Protein AF-A0A1E4CMD7-F1 (afdb_monomer)

pLDDT: mean 93.5, std 10.12, range [50.28, 98.5]

Foldseek 3Di:
DWADPDDPDIDDDDDDPDLLVVLVVVCVVVDDDDDPDDVVNVVSVVVVVVVVVVVVVVVVPPDD

Radius of gyration: 14.73 Å; Cα contacts (8 Å, |Δi|>4): 37; chains: 1; bounding box: 34×18×43 Å

Mean predicted aligned error: 4.24 Å

Secondary structure (DSSP, 8-state):
-EEE-STT-EEE----SSHHHHHHHHHTT-S-----S-HHHHHHHHHHHHHHHHHHHHHHS---

Solvent-accessible surface area (backbone atoms only — not comparable to full-atom values): 4076 Å² total; per-residue (Å²): 91,77,45,86,70,57,98,89,43,65,51,77,55,84,86,61,100,40,48,51,59,37,36,58,61,55,57,74,69,77,66,94,81,84,74,88,69,62,71,64,41,50,52,24,42,53,55,50,51,56,53,51,51,59,49,52,57,57,65,71,45,77,83,126

Structure (mmCIF, N/CA/C/O backbone):
data_AF-A0A1E4CMD7-F1
#
_entry.id   AF-A0A1E4CMD7-F1
#
loop_
_atom_site.group_PDB
_atom_site.id
_atom_site.type_symbol
_atom_site.label_atom_id
_atom_site.label_alt_id
_atom_site.label_comp_id
_atom_site.label_asym_id
_atom_site.label_entity_id
_atom_site.label_seq_id
_atom_site.pdbx_PDB_ins_code
_atom_site.Cartn_x
_atom_site.Cartn_y
_atom_site.Cartn_z
_atom_site.occupancy
_atom_site.B_iso_or_equiv
_atom_site.auth_seq_id
_atom_site.auth_comp_id
_atom_site.auth_asym_id
_atom_site.auth_atom_id
_atom_site.pdbx_PDB_model_num
ATOM 1 N N . MET A 1 1 ? 10.004 5.218 -11.255 1.00 94.50 1 MET A N 1
ATOM 2 C CA . MET A 1 1 ? 10.058 4.509 -12.546 1.00 94.50 1 MET A CA 1
ATOM 3 C C . MET A 1 1 ? 8.791 3.687 -12.684 1.00 94.50 1 MET A C 1
ATOM 5 O O . MET A 1 1 ? 8.339 3.154 -11.680 1.00 94.50 1 MET A O 1
ATOM 9 N N . VAL A 1 2 ? 8.212 3.633 -13.880 1.00 96.81 2 VAL A N 1
ATOM 10 C CA . VAL A 1 2 ? 7.090 2.741 -14.199 1.00 96.81 2 VAL A CA 1
ATOM 11 C C . VAL A 1 2 ? 7.569 1.781 -15.277 1.00 96.81 2 VAL A C 1
ATOM 13 O O . VAL A 1 2 ? 8.225 2.221 -16.221 1.00 96.81 2 VAL A O 1
ATOM 16 N N . GLU A 1 3 ? 7.245 0.507 -15.126 1.00 98.06 3 GLU A N 1
ATOM 17 C CA . GLU A 1 3 ? 7.454 -0.535 -16.126 1.00 98.06 3 GLU A CA 1
ATOM 18 C C . GLU A 1 3 ? 6.093 -1.125 -16.509 1.00 98.06 3 GLU A C 1
ATOM 20 O O . GLU A 1 3 ? 5.316 -1.525 -15.640 1.00 98.06 3 GLU A O 1
ATOM 25 N N . ASP A 1 4 ? 5.795 -1.129 -17.806 1.00 97.06 4 ASP A N 1
ATOM 26 C CA . ASP A 1 4 ? 4.564 -1.690 -18.361 1.00 97.06 4 ASP A CA 1
ATOM 27 C C . ASP A 1 4 ? 4.642 -3.224 -18.361 1.00 97.06 4 ASP A C 1
ATOM 29 O O . ASP A 1 4 ? 5.595 -3.797 -18.891 1.00 97.06 4 ASP A O 1
ATOM 33 N N . LEU A 1 5 ? 3.653 -3.882 -17.750 1.00 97.06 5 LEU A N 1
ATOM 34 C CA . LEU A 1 5 ? 3.543 -5.344 -17.691 1.00 97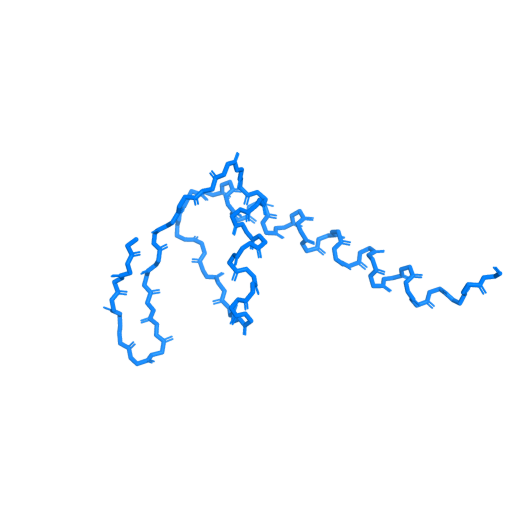.06 5 LEU A CA 1
ATOM 35 C C . LEU A 1 5 ? 2.327 -5.860 -18.479 1.00 97.06 5 LEU A C 1
ATOM 37 O O . LEU A 1 5 ? 1.991 -7.043 -18.384 1.00 97.06 5 LEU A O 1
ATOM 41 N N . GLY A 1 6 ? 1.665 -4.992 -19.249 1.00 96.19 6 GLY A N 1
ATOM 42 C CA . GLY A 1 6 ? 0.460 -5.292 -20.011 1.00 96.19 6 GLY A CA 1
ATOM 43 C C . GLY A 1 6 ? -0.746 -4.441 -19.591 1.00 96.19 6 GLY A C 1
ATOM 44 O O . GLY A 1 6 ? -0.641 -3.559 -18.742 1.00 96.19 6 GLY A O 1
ATOM 45 N N . PRO A 1 7 ? -1.930 -4.716 -20.168 1.00 94.19 7 PRO A N 1
ATOM 46 C CA . PRO A 1 7 ? -3.087 -3.817 -20.098 1.00 94.19 7 PRO A CA 1
ATOM 47 C C . PRO A 1 7 ? -3.601 -3.537 -18.678 1.00 94.19 7 PRO A C 1
ATOM 49 O O . PRO A 1 7 ? -4.147 -2.464 -18.441 1.00 94.19 7 PRO A O 1
ATOM 52 N N . ASP A 1 8 ? -3.392 -4.464 -17.739 1.00 94.94 8 ASP A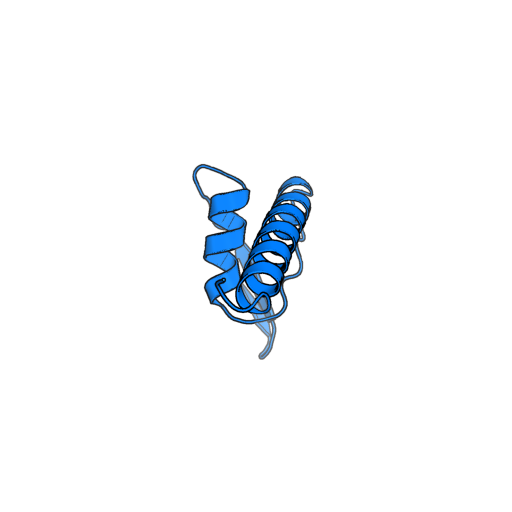 N 1
ATOM 53 C CA . ASP A 1 8 ? -3.987 -4.406 -16.398 1.00 94.94 8 ASP A CA 1
ATOM 54 C C . ASP A 1 8 ? -2.946 -4.322 -15.270 1.00 94.94 8 ASP A C 1
ATOM 56 O O . ASP A 1 8 ? -3.294 -4.385 -14.089 1.00 94.94 8 ASP A O 1
ATOM 60 N N . ARG A 1 9 ? -1.647 -4.254 -15.597 1.00 96.19 9 ARG A N 1
ATOM 61 C CA . ARG A 1 9 ? -0.567 -4.352 -14.605 1.00 96.19 9 ARG A CA 1
ATOM 62 C C . ARG A 1 9 ? 0.625 -3.490 -15.001 1.00 96.19 9 ARG A C 1
ATOM 64 O O . ARG A 1 9 ? 1.044 -3.455 -16.149 1.00 96.19 9 ARG A O 1
ATOM 71 N N . CYS A 1 10 ? 1.241 -2.868 -14.007 1.00 97.50 10 CYS A N 1
ATOM 72 C CA . CYS A 1 10 ? 2.548 -2.241 -14.140 1.00 97.50 10 CYS A CA 1
ATOM 73 C C . CYS A 1 10 ? 3.360 -2.472 -12.863 1.00 97.50 10 CYS A C 1
ATOM 75 O O . CYS A 1 10 ? 2.795 -2.744 -11.800 1.00 97.50 10 CYS A O 1
ATOM 77 N N . SER A 1 11 ? 4.681 -2.364 -12.967 1.00 96.94 11 SER A N 1
ATOM 78 C CA . SER A 1 11 ? 5.560 -2.236 -11.806 1.00 96.94 11 SER A CA 1
ATOM 79 C C . SER A 1 11 ? 5.888 -0.761 -11.594 1.00 96.94 11 SER A C 1
ATOM 81 O O . SER A 1 11 ? 6.142 -0.020 -12.544 1.00 96.94 11 SER A O 1
ATOM 83 N N . LEU A 1 12 ? 5.867 -0.319 -10.339 1.00 97.12 12 LEU A N 1
ATOM 84 C CA . LEU A 1 12 ? 6.087 1.070 -9.957 1.00 97.12 12 LEU A CA 1
ATOM 85 C C . LEU A 1 12 ? 7.163 1.142 -8.872 1.00 97.12 12 LEU A C 1
ATOM 87 O O . LEU A 1 12 ? 6.979 0.646 -7.764 1.00 97.12 12 LEU A O 1
ATOM 91 N N . GLU A 1 13 ? 8.257 1.838 -9.167 1.00 96.44 13 GLU A N 1
ATOM 92 C CA . GLU A 1 13 ? 9.298 2.175 -8.196 1.00 96.44 13 GLU A CA 1
ATOM 93 C C . GLU A 1 13 ? 9.249 3.672 -7.876 1.00 96.44 13 GLU A C 1
ATOM 95 O O . GLU A 1 13 ? 9.449 4.523 -8.749 1.00 96.44 13 GLU A O 1
ATOM 100 N N . VAL A 1 14 ? 8.981 4.011 -6.619 1.00 96.12 14 VAL A N 1
ATOM 101 C CA . VAL A 1 14 ? 8.862 5.392 -6.135 1.00 96.12 14 VAL A CA 1
ATOM 102 C C . VAL A 1 14 ? 9.415 5.505 -4.716 1.00 96.12 14 VAL A C 1
ATOM 104 O O . VAL A 1 14 ? 9.377 4.551 -3.943 1.00 96.12 14 VAL A O 1
ATOM 107 N N . GLY A 1 15 ? 9.929 6.685 -4.371 1.00 94.12 15 GLY A N 1
ATOM 108 C CA . GLY A 1 15 ? 10.452 6.983 -3.039 1.00 94.12 15 GLY A CA 1
ATOM 109 C C . GLY A 1 15 ? 9.519 7.880 -2.226 1.00 94.12 15 GLY A C 1
ATOM 110 O O . GLY A 1 15 ? 8.744 8.660 -2.777 1.00 94.12 15 GLY A O 1
ATOM 111 N N . ALA A 1 16 ? 9.640 7.800 -0.903 1.00 95.50 16 ALA A N 1
ATOM 112 C CA . ALA A 1 16 ? 9.052 8.744 0.044 1.00 95.50 16 ALA A CA 1
ATOM 113 C C . ALA A 1 16 ? 9.945 8.858 1.289 1.00 95.50 16 ALA A C 1
ATOM 115 O O . ALA A 1 16 ? 10.898 8.102 1.458 1.00 95.50 16 ALA A O 1
ATOM 116 N N . TRP A 1 17 ? 9.607 9.779 2.191 1.00 93.94 17 TRP A N 1
ATOM 117 C CA . TRP A 1 17 ? 10.360 10.023 3.429 1.00 93.94 17 TRP A CA 1
ATOM 118 C C . TRP A 1 17 ? 10.054 9.004 4.545 1.00 93.94 17 TRP A C 1
ATOM 120 O O . TRP A 1 17 ? 10.690 9.020 5.593 1.00 93.94 17 TRP A O 1
ATOM 130 N N . SER A 1 18 ? 9.068 8.122 4.343 1.00 97.12 18 SER A N 1
ATOM 131 C CA . SER A 1 18 ? 8.786 6.969 5.207 1.00 97.12 18 SER A CA 1
ATOM 132 C C . SER A 1 18 ? 7.955 5.920 4.466 1.00 97.12 18 SER A C 1
ATOM 134 O O . SER A 1 18 ? 7.244 6.247 3.512 1.00 97.12 18 SER A O 1
ATOM 136 N N . TRP A 1 19 ? 7.969 4.675 4.950 1.00 98.00 19 TRP A N 1
ATOM 137 C CA . TRP A 1 19 ? 7.141 3.602 4.389 1.00 98.00 19 TRP A CA 1
ATOM 138 C C . TRP A 1 19 ? 5.640 3.868 4.515 1.00 98.00 19 TRP A C 1
ATOM 140 O O . TRP A 1 19 ? 4.893 3.589 3.586 1.00 98.00 19 TRP A O 1
ATOM 150 N N . VAL A 1 20 ? 5.196 4.475 5.620 1.00 98.06 20 VAL A N 1
ATOM 151 C CA . VAL A 1 20 ? 3.782 4.840 5.818 1.00 98.06 20 VAL A CA 1
ATOM 152 C C . VAL A 1 20 ? 3.354 5.930 4.837 1.00 98.06 20 VAL A C 1
ATOM 154 O O . VAL A 1 20 ? 2.278 5.835 4.253 1.00 98.06 20 VAL A O 1
ATOM 157 N N . ALA A 1 21 ? 4.198 6.941 4.610 1.00 97.88 21 ALA A N 1
ATOM 158 C CA . ALA A 1 21 ? 3.915 7.971 3.612 1.00 97.88 21 ALA A CA 1
ATOM 159 C C . ALA A 1 21 ? 3.864 7.384 2.195 1.00 97.88 21 ALA A C 1
ATOM 161 O O . ALA A 1 21 ? 3.009 7.781 1.403 1.00 97.88 21 ALA A O 1
ATOM 162 N N . LEU A 1 22 ? 4.743 6.422 1.886 1.00 97.81 22 LEU A N 1
ATOM 163 C CA . LEU A 1 22 ? 4.719 5.726 0.605 1.00 97.81 22 LEU A CA 1
ATOM 164 C C . LEU A 1 22 ? 3.436 4.901 0.439 1.00 97.81 22 LEU A C 1
ATOM 166 O O . LEU A 1 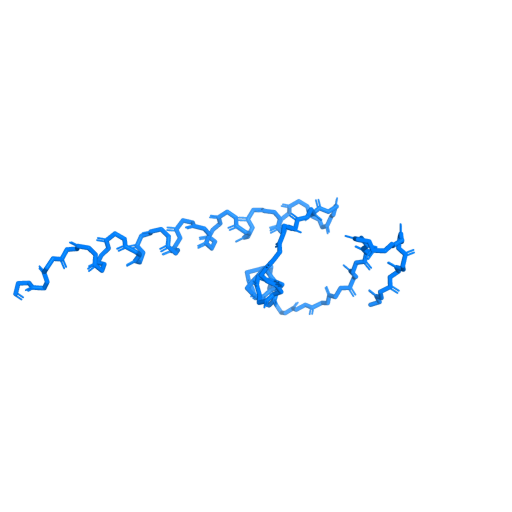22 ? 2.740 5.075 -0.555 1.00 97.81 22 LEU A O 1
ATOM 170 N N . ALA A 1 23 ? 3.074 4.079 1.426 1.00 98.06 23 ALA A N 1
ATOM 171 C CA . ALA A 1 23 ? 1.850 3.280 1.403 1.00 98.06 23 ALA A CA 1
ATOM 172 C C . ALA A 1 23 ? 0.588 4.152 1.258 1.00 98.06 23 ALA A C 1
ATOM 174 O O . ALA A 1 23 ? -0.258 3.868 0.415 1.00 98.06 23 ALA A O 1
ATOM 175 N N . ALA A 1 24 ? 0.491 5.266 1.995 1.00 97.56 24 ALA A N 1
ATOM 176 C CA . ALA A 1 24 ? -0.623 6.210 1.864 1.00 97.56 24 ALA A CA 1
ATOM 177 C C . ALA A 1 24 ? -0.662 6.865 0.476 1.00 97.56 24 ALA A C 1
ATOM 179 O O . ALA A 1 24 ? -1.724 7.006 -0.126 1.00 97.56 24 ALA A O 1
ATOM 180 N N . SER A 1 25 ? 0.509 7.233 -0.053 1.00 97.44 25 SER A N 1
ATOM 181 C CA . SER A 1 25 ? 0.627 7.799 -1.396 1.00 97.44 25 SER A CA 1
ATOM 182 C C . SER A 1 25 ? 0.167 6.809 -2.459 1.00 97.44 25 SER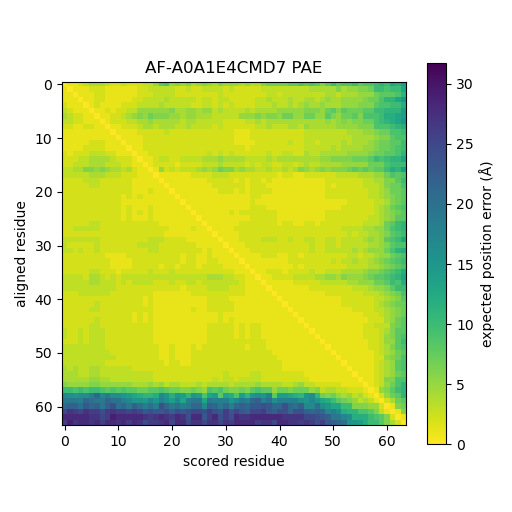 A C 1
ATOM 184 O O . SER A 1 25 ? -0.505 7.224 -3.395 1.00 97.44 25 SER A O 1
ATOM 186 N N . LEU A 1 26 ? 0.524 5.534 -2.328 1.00 96.94 26 LEU A N 1
ATOM 187 C CA . LEU A 1 26 ? 0.127 4.473 -3.247 1.00 96.94 26 LEU A CA 1
ATOM 188 C C . LEU A 1 26 ? -1.367 4.129 -3.118 1.00 96.94 26 LEU A C 1
ATOM 190 O O . LEU A 1 26 ? -2.028 3.928 -4.130 1.00 96.94 26 LEU A O 1
ATOM 194 N N . GLY A 1 27 ? -1.930 4.157 -1.907 1.00 96.19 27 GLY A N 1
ATOM 195 C CA . GLY A 1 27 ? -3.350 3.869 -1.670 1.00 96.19 27 GLY A CA 1
ATOM 196 C C . GLY A 1 27 ? -4.322 4.779 -2.434 1.00 96.19 27 GLY A C 1
ATOM 197 O O . GLY A 1 27 ? -5.446 4.376 -2.704 1.00 96.19 27 GLY A O 1
ATOM 198 N N . ARG A 1 28 ? -3.888 5.974 -2.864 1.00 95.38 28 ARG A N 1
ATOM 199 C CA . ARG A 1 28 ? -4.711 6.885 -3.684 1.00 95.38 28 ARG A CA 1
ATOM 200 C C . ARG A 1 28 ? -5.067 6.334 -5.070 1.00 95.38 28 ARG A C 1
ATOM 202 O O . ARG A 1 28 ? -5.908 6.925 -5.737 1.00 95.38 28 ARG A O 1
ATOM 209 N N . PHE A 1 29 ? -4.370 5.297 -5.537 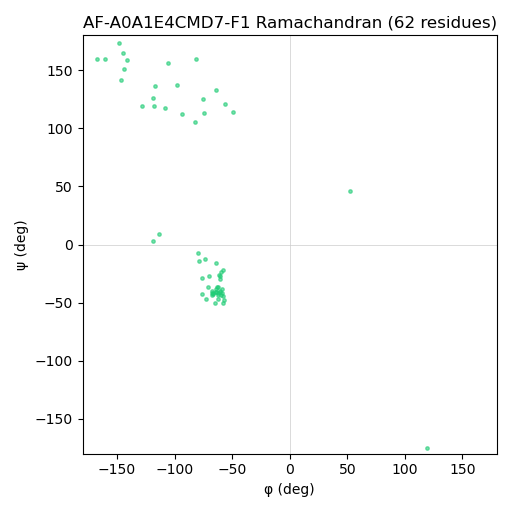1.00 95.81 29 PHE A N 1
ATOM 210 C CA . PHE A 1 29 ? -4.661 4.670 -6.825 1.00 95.81 29 PHE A CA 1
ATOM 211 C C . PHE A 1 29 ? -5.935 3.824 -6.799 1.00 95.81 29 PHE A C 1
ATOM 213 O O . PHE A 1 29 ? -6.398 3.460 -7.873 1.00 95.81 29 PHE A O 1
ATOM 220 N N . ASP A 1 30 ? -6.487 3.544 -5.611 1.00 95.25 30 ASP A N 1
ATOM 221 C CA . ASP A 1 30 ? -7.759 2.831 -5.441 1.00 95.25 30 ASP A CA 1
ATOM 222 C C . ASP A 1 30 ? -7.801 1.499 -6.211 1.00 95.25 30 ASP A C 1
ATOM 224 O O . ASP A 1 30 ? -8.728 1.184 -6.951 1.00 95.25 30 ASP A O 1
ATOM 228 N N . THR A 1 31 ? -6.715 0.738 -6.089 1.00 95.38 31 THR A N 1
ATOM 229 C CA . THR A 1 31 ? -6.534 -0.561 -6.738 1.00 95.38 31 THR A CA 1
ATOM 230 C C . THR A 1 31 ? -5.737 -1.486 -5.829 1.00 95.38 31 THR A C 1
ATOM 232 O O . THR A 1 31 ? -5.088 -1.034 -4.878 1.00 95.38 31 THR A O 1
ATOM 235 N N . ASP A 1 32 ? -5.762 -2.779 -6.134 1.00 95.31 32 ASP A N 1
ATOM 236 C CA . ASP A 1 32 ? -4.965 -3.771 -5.429 1.00 95.31 32 ASP A CA 1
ATOM 237 C C . ASP A 1 32 ? -3.471 -3.513 -5.647 1.00 95.31 32 ASP A C 1
ATOM 239 O O . ASP A 1 32 ? -2.997 -3.310 -6.768 1.00 95.31 32 ASP A O 1
ATOM 243 N N . ILE A 1 33 ? -2.707 -3.543 -4.554 1.00 96.75 33 ILE A N 1
ATOM 244 C CA . ILE A 1 33 ? -1.262 -3.313 -4.578 1.00 96.75 33 ILE A CA 1
ATOM 245 C C . ILE A 1 33 ? -0.531 -4.557 -4.098 1.00 96.75 33 ILE A C 1
ATOM 247 O O . ILE A 1 33 ? -0.651 -4.976 -2.948 1.00 96.75 33 ILE A O 1
ATOM 251 N N . GLU A 1 34 ? 0.300 -5.101 -4.981 1.00 97.38 34 GLU A N 1
ATOM 252 C CA . GLU A 1 34 ? 1.254 -6.154 -4.661 1.00 97.38 34 GLU A CA 1
ATOM 253 C C . GLU A 1 34 ? 2.615 -5.531 -4.322 1.00 97.38 34 GLU A C 1
ATOM 255 O O . GLU A 1 34 ? 3.288 -4.946 -5.172 1.00 97.38 34 GLU A O 1
ATOM 260 N N . VAL A 1 35 ? 3.040 -5.644 -3.061 1.00 97.38 35 VAL A N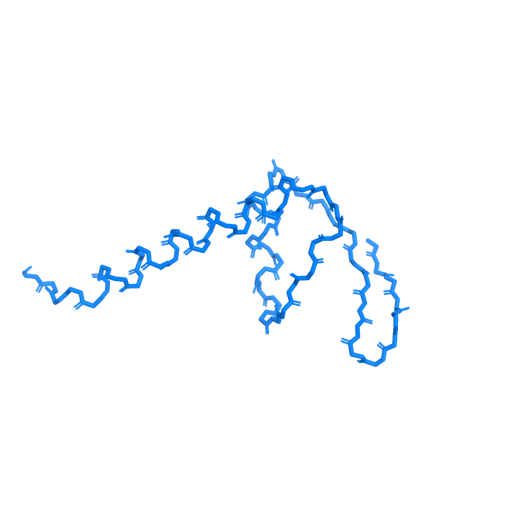 1
ATOM 261 C CA . VAL A 1 35 ? 4.362 -5.171 -2.634 1.00 97.38 35 VAL A CA 1
ATOM 262 C C . VAL A 1 35 ? 5.412 -6.228 -2.968 1.00 97.38 35 VAL A C 1
ATOM 264 O O . VAL A 1 35 ? 5.543 -7.224 -2.263 1.00 97.38 35 VAL A O 1
ATOM 267 N N . VAL A 1 36 ? 6.205 -5.976 -4.009 1.00 96.88 36 VAL A N 1
ATOM 268 C CA . VAL A 1 36 ? 7.322 -6.856 -4.397 1.00 96.88 36 VAL A CA 1
ATOM 269 C C . VAL A 1 36 ? 8.488 -6.742 -3.409 1.00 96.88 36 VAL A C 1
ATOM 271 O O . VAL A 1 36 ? 9.057 -7.743 -2.980 1.00 96.88 36 VAL A O 1
ATOM 274 N N . ARG A 1 37 ? 8.867 -5.507 -3.052 1.00 91.81 37 ARG A N 1
ATOM 275 C CA . ARG A 1 37 ? 9.915 -5.179 -2.075 1.00 91.81 37 ARG A CA 1
ATOM 276 C C . ARG A 1 37 ? 9.856 -3.689 -1.694 1.00 91.81 37 ARG A C 1
ATOM 278 O O . ARG A 1 37 ? 9.364 -2.892 -2.491 1.00 91.81 37 ARG A O 1
ATOM 285 N N . PRO A 1 38 ? 10.432 -3.290 -0.552 1.00 95.75 38 PRO A N 1
ATOM 286 C CA . PRO A 1 38 ? 10.896 -4.154 0.533 1.00 95.75 38 PRO A CA 1
ATOM 287 C C . PRO A 1 38 ? 9.716 -4.567 1.451 1.00 95.75 38 PRO A C 1
ATOM 289 O O . PRO A 1 38 ? 8.672 -3.908 1.424 1.00 95.75 38 PRO A O 1
ATOM 292 N N . PRO A 1 39 ? 9.819 -5.660 2.237 1.00 96.50 39 PRO A N 1
ATOM 293 C CA . PRO A 1 39 ? 8.708 -6.170 3.062 1.00 96.50 39 PRO A CA 1
ATOM 294 C C . PRO A 1 39 ? 8.189 -5.158 4.101 1.00 96.50 39 PRO A C 1
ATOM 296 O O . PRO A 1 39 ? 7.025 -5.206 4.502 1.00 96.50 39 PRO A O 1
ATOM 299 N N . GLU A 1 40 ? 9.010 -4.190 4.499 1.00 97.56 40 GLU A N 1
ATOM 300 C CA . GLU A 1 40 ? 8.643 -3.083 5.381 1.00 97.56 40 GLU A CA 1
ATOM 301 C C . GLU A 1 40 ? 7.525 -2.213 4.793 1.00 97.56 40 GLU A C 1
ATOM 303 O O . GLU A 1 40 ? 6.711 -1.668 5.543 1.00 97.56 40 GLU A O 1
ATOM 308 N N . LEU A 1 41 ? 7.437 -2.109 3.462 1.00 97.88 41 LEU A N 1
ATOM 309 C CA . LEU A 1 41 ? 6.338 -1.405 2.808 1.00 97.88 41 LEU A CA 1
ATOM 310 C C . LEU A 1 41 ? 5.010 -2.155 3.000 1.00 97.88 41 LEU A C 1
ATOM 312 O O . LEU A 1 41 ? 4.000 -1.523 3.304 1.00 97.88 41 LEU A O 1
ATOM 316 N N . ALA A 1 42 ? 5.008 -3.489 2.920 1.00 98.25 42 ALA A N 1
ATOM 317 C CA . ALA A 1 42 ? 3.813 -4.293 3.192 1.00 98.25 42 ALA A CA 1
ATOM 318 C C . ALA A 1 42 ? 3.360 -4.149 4.655 1.00 98.25 42 ALA A C 1
ATOM 320 O O . ALA A 1 42 ? 2.173 -3.970 4.931 1.00 98.25 42 ALA A O 1
ATOM 321 N N . HIS A 1 43 ? 4.305 -4.124 5.601 1.00 98.38 43 HIS A N 1
ATOM 322 C CA . HIS A 1 43 ? 3.991 -3.833 7.002 1.00 98.38 43 HIS A CA 1
ATOM 323 C C . HIS A 1 43 ? 3.361 -2.437 7.170 1.00 98.38 43 HIS A C 1
ATOM 325 O O . HIS A 1 43 ? 2.386 -2.284 7.908 1.00 98.38 43 HIS A O 1
ATOM 331 N N . ALA A 1 44 ? 3.849 -1.426 6.447 1.00 98.44 44 ALA A N 1
ATOM 332 C CA . ALA A 1 44 ? 3.273 -0.084 6.488 1.00 98.44 44 ALA A CA 1
ATOM 333 C C . ALA A 1 44 ? 1.822 -0.028 5.970 1.00 98.44 44 ALA A C 1
ATOM 335 O O . ALA A 1 44 ? 1.005 0.687 6.556 1.00 98.44 44 ALA A O 1
ATOM 336 N N . PHE A 1 45 ? 1.475 -0.813 4.941 1.00 98.44 45 PHE A N 1
ATOM 337 C CA . PHE A 1 45 ? 0.077 -0.999 4.529 1.00 98.44 45 PHE A CA 1
ATOM 338 C C . PHE A 1 45 ? -0.772 -1.598 5.656 1.00 98.44 45 PHE A C 1
ATOM 340 O O . PHE A 1 45 ? -1.853 -1.081 5.932 1.00 98.44 45 PHE A O 1
ATOM 347 N N . GLY A 1 46 ? -0.267 -2.610 6.370 1.00 98.19 46 GLY A N 1
ATOM 348 C CA . GLY A 1 46 ? -0.949 -3.182 7.538 1.00 98.19 46 GLY A CA 1
ATOM 349 C C . GLY A 1 46 ? -1.208 -2.157 8.651 1.00 98.19 46 GLY A C 1
ATOM 350 O O . GLY A 1 46 ? -2.306 -2.099 9.206 1.00 98.19 46 GLY A O 1
ATOM 351 N N . VAL A 1 47 ? -0.236 -1.282 8.932 1.00 98.50 47 VAL A N 1
ATOM 352 C CA . VAL A 1 47 ? -0.397 -0.183 9.903 1.00 98.50 47 VAL A CA 1
ATOM 353 C C . VAL A 1 47 ? -1.495 0.795 9.471 1.00 98.50 47 VAL A C 1
ATOM 355 O O . VAL A 1 47 ? -2.302 1.216 10.304 1.00 98.50 47 VAL A O 1
ATOM 358 N N . LEU A 1 48 ? -1.540 1.174 8.190 1.00 98.12 48 LEU A N 1
ATOM 359 C CA . LEU A 1 48 ? -2.591 2.055 7.671 1.00 98.12 48 LEU A CA 1
ATOM 360 C C . LEU A 1 48 ? -3.965 1.385 7.694 1.00 98.12 48 LEU A C 1
ATOM 362 O O . LEU A 1 48 ? -4.925 2.018 8.125 1.00 98.12 48 LEU A O 1
ATOM 366 N N . ALA A 1 49 ? -4.054 0.112 7.311 1.00 98.06 49 ALA A N 1
ATOM 367 C CA . ALA A 1 49 ? -5.297 -0.650 7.361 1.00 98.06 49 ALA A CA 1
ATOM 368 C C . ALA A 1 49 ? -5.882 -0.676 8.782 1.00 98.06 49 ALA A C 1
ATOM 370 O O . ALA A 1 49 ? -7.046 -0.328 8.969 1.00 98.06 49 ALA A O 1
ATOM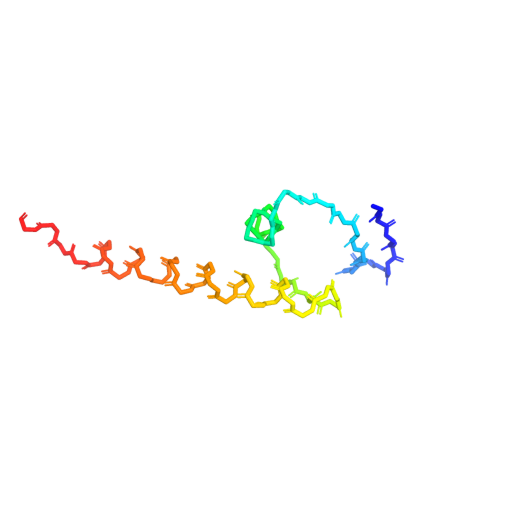 371 N N . ALA A 1 50 ? -5.060 -0.976 9.795 1.00 98.38 50 ALA A N 1
ATOM 372 C CA . ALA A 1 50 ? -5.491 -0.969 11.194 1.00 98.38 50 ALA A CA 1
ATOM 373 C C . ALA A 1 50 ? -5.991 0.415 11.655 1.00 98.38 50 ALA A C 1
ATOM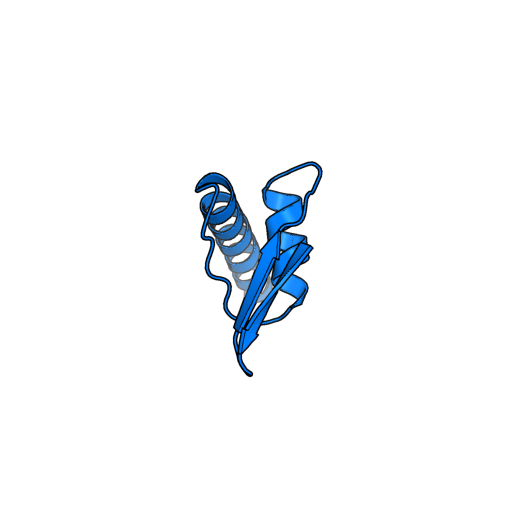 375 O O . ALA A 1 50 ? -6.997 0.520 12.356 1.00 98.38 50 ALA A O 1
ATOM 376 N N . ARG A 1 51 ? -5.318 1.499 11.243 1.00 97.69 51 ARG A N 1
ATOM 377 C CA . ARG A 1 51 ? -5.729 2.878 11.573 1.00 97.69 51 ARG A CA 1
ATOM 378 C C . ARG A 1 51 ? -7.035 3.277 10.894 1.00 97.69 51 ARG A C 1
ATOM 380 O O . ARG A 1 51 ? -7.873 3.927 11.520 1.00 97.69 51 ARG A O 1
ATOM 387 N N . ASN A 1 52 ? -7.198 2.899 9.633 1.00 96.69 52 ASN A N 1
ATOM 388 C CA . ASN A 1 52 ? -8.400 3.192 8.866 1.00 96.69 52 ASN A CA 1
ATOM 389 C C . ASN A 1 52 ? -9.599 2.414 9.421 1.00 96.69 52 ASN A C 1
ATOM 391 O O . ASN A 1 52 ? -10.645 3.017 9.639 1.00 96.69 52 ASN A O 1
ATOM 395 N N . ALA A 1 53 ? -9.426 1.131 9.759 1.00 97.25 53 ALA A N 1
ATOM 396 C CA . ALA A 1 53 ? -10.450 0.329 10.431 1.00 97.25 53 ALA A CA 1
ATOM 397 C C . ALA A 1 53 ? -10.876 0.960 11.769 1.00 97.25 53 ALA A C 1
ATOM 399 O O . ALA A 1 53 ? -12.052 1.247 11.967 1.00 97.25 53 ALA A O 1
ATOM 400 N N . ALA A 1 54 ? -9.916 1.314 12.630 1.00 97.19 54 ALA A N 1
ATOM 401 C CA . ALA A 1 54 ? -10.205 1.987 13.899 1.00 97.19 54 ALA A CA 1
ATOM 402 C C . ALA A 1 54 ? -10.893 3.359 13.727 1.00 97.19 54 ALA A C 1
ATOM 404 O O . ALA A 1 54 ? -11.578 3.835 14.631 1.00 97.19 54 ALA A O 1
ATOM 405 N N . THR A 1 55 ? -10.685 4.035 12.592 1.00 96.62 55 THR A N 1
ATOM 406 C CA . THR A 1 55 ? -11.363 5.299 12.258 1.00 96.62 55 THR A CA 1
ATOM 407 C C . THR A 1 55 ? -12.805 5.052 11.819 1.00 96.62 55 THR A C 1
ATOM 409 O O . THR A 1 55 ? -13.706 5.771 12.254 1.00 96.62 55 THR A O 1
ATOM 412 N N . ALA A 1 56 ? -13.032 4.021 11.004 1.00 95.81 56 ALA A N 1
ATOM 413 C CA . ALA A 1 56 ? -14.365 3.603 10.584 1.00 95.81 56 ALA A CA 1
ATOM 414 C C . ALA A 1 56 ? -15.218 3.167 11.791 1.00 95.81 56 ALA A C 1
ATOM 416 O O . ALA A 1 56 ? -16.312 3.687 11.978 1.00 95.81 56 ALA A O 1
ATOM 417 N N . GLU A 1 57 ? -14.673 2.347 12.695 1.00 94.62 57 GLU A N 1
ATOM 418 C CA . GLU A 1 57 ? -15.365 1.901 13.919 1.00 94.62 57 GLU A CA 1
ATOM 419 C C . GLU A 1 57 ? -15.787 3.060 14.839 1.00 94.62 57 GLU A C 1
ATOM 421 O O . GLU A 1 57 ? -16.863 3.036 15.437 1.00 94.62 57 GLU A O 1
ATOM 426 N N . LYS A 1 58 ? -14.955 4.103 14.957 1.00 89.00 58 LYS A N 1
ATOM 427 C CA . LYS A 1 58 ? -15.299 5.311 15.729 1.00 89.00 58 LYS A CA 1
ATOM 428 C C . LYS A 1 58 ? -16.388 6.141 15.065 1.00 89.00 58 LYS A C 1
ATOM 430 O O . LYS A 1 58 ? -17.087 6.866 15.762 1.00 89.00 58 LYS A O 1
ATOM 435 N N . SER A 1 59 ? -16.492 6.059 13.744 1.00 78.38 59 SER A N 1
ATOM 436 C CA . SER A 1 59 ? -17.519 6.759 12.974 1.00 78.38 59 SER A CA 1
ATOM 437 C C . SER A 1 59 ? -18.881 6.067 13.110 1.00 78.38 59 SER A C 1
ATOM 439 O O . SER A 1 59 ? -19.903 6.746 13.094 1.00 78.38 59 SER A O 1
ATOM 441 N N . ASP A 1 60 ? -18.884 4.747 13.328 1.00 71.06 60 ASP A N 1
ATOM 442 C CA . ASP A 1 60 ? -20.083 3.943 13.614 1.00 71.06 60 ASP A CA 1
ATOM 443 C C . ASP A 1 60 ? -20.562 4.050 15.070 1.00 71.06 60 ASP A C 1
ATOM 445 O O . ASP A 1 60 ? -21.693 3.672 15.384 1.00 71.06 60 ASP A O 1
ATOM 449 N N . HIS A 1 61 ? -19.737 4.582 15.977 1.00 61.19 61 HIS A N 1
ATOM 450 C CA . HIS A 1 61 ? -20.213 4.984 17.295 1.00 61.19 61 HIS A CA 1
ATOM 451 C C . HIS A 1 61 ? -21.007 6.288 17.150 1.00 61.19 61 HIS A C 1
ATOM 453 O O . HIS A 1 61 ? -20.398 7.320 16.849 1.00 61.19 61 HIS A O 1
ATOM 459 N N . PRO A 1 62 ? -22.337 6.299 17.386 1.00 60.16 62 PRO A N 1
ATOM 460 C CA . PRO A 1 62 ? -23.068 7.551 17.443 1.00 60.16 62 PRO A CA 1
ATOM 461 C C . PRO A 1 62 ? -22.396 8.410 18.507 1.00 60.16 62 PRO A C 1
ATOM 463 O O . PRO A 1 62 ? -22.239 7.998 19.660 1.00 60.16 62 PRO A O 1
ATOM 466 N N . THR A 1 63 ? -21.934 9.579 18.079 1.00 60.62 63 THR A N 1
ATOM 467 C CA . THR A 1 63 ? -21.407 10.618 18.952 1.00 60.62 63 THR A CA 1
ATOM 468 C C . THR A 1 63 ? -22.431 10.817 20.064 1.00 60.62 63 THR A C 1
ATOM 470 O O . THR A 1 63 ? -23.580 11.169 19.800 1.00 60.62 63 THR A O 1
ATOM 473 N N . ARG A 1 64 ? -22.038 10.484 2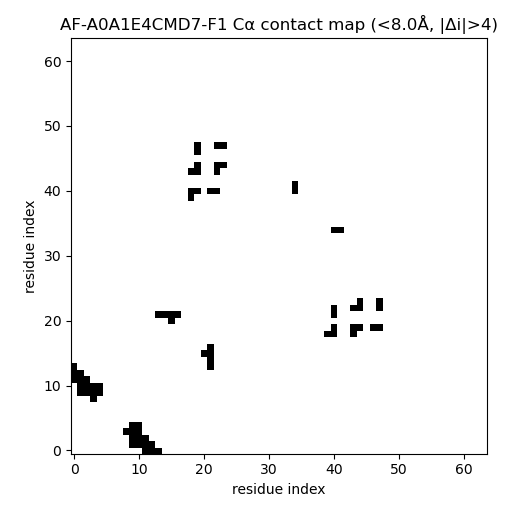1.292 1.00 50.28 64 ARG A N 1
ATOM 474 C CA . ARG A 1 64 ? -22.805 10.834 22.481 1.00 50.28 64 ARG A CA 1
ATOM 475 C C . ARG A 1 64 ? -22.701 12.332 22.728 1.00 50.28 64 ARG A C 1
ATOM 477 O O . ARG A 1 64 ? -21.598 12.874 22.488 1.00 50.28 64 ARG A O 1
#

Sequence (64 aa):
MVEDLGPDRCSLEVGAWSWVALAASLGRFDTDIEVVRPPELAHAFGVLAARNAATAEKSDHPTR